Protein AF-A0A2E9XG38-F1 (afdb_monomer)

Foldseek 3Di:
DPLVVLLVVLCVVLLVVLVCCCVPVVDLQADSVLLQLLLVQLVVQPLDPLSLQLLLQQLLLLLVLLLVLVLCLQPPADDVVCSNVVSVVVSLVVLCVCLVPVSNVPSVSSPSSNVCNNVQCVVVVQDSCLSVDPDSSNVSRSSSVSSNNSSVSSNSSVVSSVVVVD

pLDDT: mean 96.5, std 2.38, range [83.62, 98.81]

Secondary structure (DSSP, 8-state):
--HHHHHHHHHHHHHHHHHHIIIIITTTT--HHHHHHHHHHHHHTTSSHHHHHHHHHHHHHHHHHHHHHHHHHHHS--SGGGHHHHHHHHHHHHHHHGGGSGGG--HHHHHHHHHHHHHHHHHTT--HHHHH-SSTTSHHHHHHHHHHHHHHHHHHHHHHHHHHH-

Solvent-accessible surface area (backbone atoms only — not comparable to full-atom values): 8095 Å² total; per-residue (Å²): 70,61,65,70,57,19,37,51,52,26,45,53,55,51,49,52,52,45,44,45,32,26,71,59,82,33,47,91,43,35,42,48,69,51,12,49,51,26,19,50,42,12,51,75,56,64,65,43,76,66,17,42,51,41,34,38,49,9,16,43,49,17,24,52,46,30,50,51,27,55,51,42,40,68,75,56,75,44,76,70,94,44,21,58,64,51,34,47,54,56,40,50,50,51,57,55,60,46,29,77,43,78,71,34,47,47,51,71,38,16,51,49,20,20,49,50,35,47,52,50,33,62,73,71,61,60,45,73,66,28,68,70,39,93,53,84,68,10,56,65,53,30,46,42,49,8,29,46,52,13,25,49,50,30,54,51,27,56,53,46,13,60,59,46,39,105

Structure (mmCIF, N/CA/C/O backbone):
data_AF-A0A2E9XG38-F1
#
_entry.id   AF-A0A2E9XG38-F1
#
loop_
_atom_site.group_PDB
_atom_site.id
_atom_site.type_symbol
_atom_site.label_atom_id
_atom_site.label_alt_id
_atom_site.label_comp_id
_atom_site.label_asym_id
_atom_site.label_entity_id
_atom_site.label_seq_id
_atom_site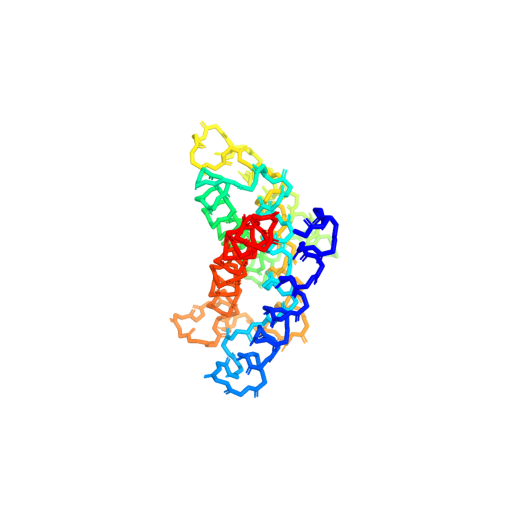.pdbx_PDB_ins_code
_atom_site.Cartn_x
_atom_site.Cartn_y
_atom_site.Cartn_z
_atom_site.occupancy
_atom_site.B_iso_or_equiv
_atom_site.auth_seq_id
_atom_site.auth_comp_id
_atom_site.auth_asym_id
_atom_site.auth_atom_id
_atom_site.pdbx_PDB_model_num
ATOM 1 N N . MET A 1 1 ? -14.929 6.083 27.854 1.00 90.44 1 MET A N 1
ATOM 2 C CA . MET A 1 1 ? -13.734 6.986 27.772 1.00 90.44 1 MET A CA 1
ATOM 3 C C . MET A 1 1 ? -13.970 8.089 26.727 1.00 90.44 1 MET A C 1
ATOM 5 O O . MET A 1 1 ? -14.726 7.821 25.802 1.00 90.44 1 MET A O 1
ATOM 9 N N . PRO A 1 2 ? -13.376 9.306 26.798 1.00 95.62 2 PRO A N 1
ATOM 10 C CA . PRO A 1 2 ? -13.519 10.296 25.720 1.00 95.62 2 PRO A CA 1
ATOM 11 C C . PRO A 1 2 ? -13.020 9.752 24.375 1.00 95.62 2 PRO A C 1
ATOM 13 O O . PRO A 1 2 ? -11.949 9.148 24.329 1.00 95.62 2 PRO A O 1
ATOM 16 N N . LYS A 1 3 ? -13.752 10.017 23.283 1.00 92.25 3 LYS A N 1
ATOM 17 C CA . LYS A 1 3 ? -13.486 9.460 21.941 1.00 92.25 3 LYS A CA 1
ATOM 18 C C . LYS A 1 3 ? -12.036 9.608 21.476 1.00 92.25 3 LYS A C 1
ATOM 20 O O . LYS A 1 3 ? -11.443 8.654 20.984 1.00 92.25 3 LYS A O 1
ATOM 25 N N . LEU A 1 4 ? -11.443 10.789 21.664 1.00 94.81 4 LEU A N 1
ATOM 26 C CA . LEU A 1 4 ? -10.054 11.025 21.265 1.00 94.81 4 LEU A CA 1
ATOM 27 C C . LEU A 1 4 ? -9.073 10.153 22.059 1.00 94.81 4 LEU A C 1
ATOM 29 O O . LEU A 1 4 ? -8.136 9.617 21.476 1.00 94.81 4 LEU A O 1
ATOM 33 N N . ILE A 1 5 ? -9.295 9.982 23.364 1.00 96.50 5 ILE A N 1
ATOM 34 C CA . ILE A 1 5 ? -8.429 9.147 24.206 1.00 96.50 5 ILE A CA 1
ATOM 35 C C . ILE A 1 5 ? -8.625 7.673 23.849 1.00 96.50 5 ILE A C 1
ATOM 37 O O . ILE A 1 5 ? -7.639 6.978 23.652 1.00 96.50 5 ILE A O 1
ATOM 41 N N . ALA A 1 6 ? -9.866 7.221 23.656 1.00 96.12 6 ALA A N 1
ATOM 42 C CA . ALA A 1 6 ? -10.167 5.849 23.254 1.00 96.12 6 ALA A CA 1
ATOM 43 C C . ALA A 1 6 ? -9.486 5.467 21.932 1.00 96.12 6 ALA A C 1
ATOM 45 O O . ALA A 1 6 ? -8.800 4.444 21.858 1.00 96.12 6 ALA A O 1
ATOM 46 N N . LEU A 1 7 ? -9.602 6.327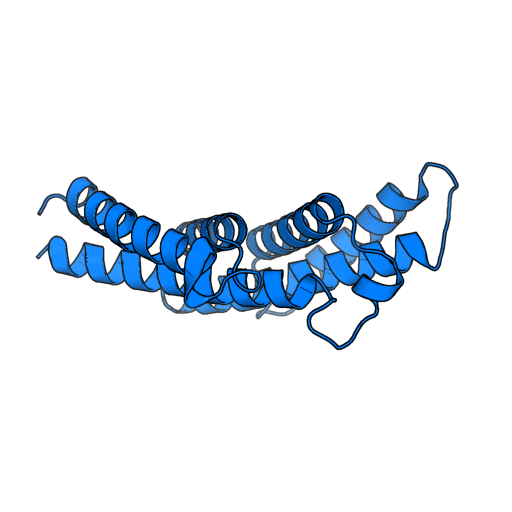 20.916 1.00 94.25 7 LEU A N 1
ATOM 47 C CA . LEU A 1 7 ? -8.971 6.093 19.623 1.00 94.25 7 LEU A CA 1
ATOM 48 C C . LEU A 1 7 ? -7.446 6.156 19.725 1.00 94.25 7 LEU A C 1
ATOM 50 O O . LEU A 1 7 ? -6.766 5.286 19.189 1.00 94.25 7 LEU A O 1
ATOM 54 N N . SER A 1 8 ? -6.905 7.136 20.454 1.00 96.12 8 SER A N 1
ATOM 55 C CA . SER A 1 8 ? -5.456 7.271 20.654 1.00 96.12 8 SER A CA 1
ATOM 56 C C . SER A 1 8 ? -4.870 6.053 21.364 1.00 96.12 8 SER A C 1
ATOM 58 O O . SER A 1 8 ? -3.861 5.514 20.919 1.00 96.12 8 SER A O 1
ATOM 60 N N . THR A 1 9 ? -5.524 5.565 22.422 1.00 97.00 9 THR A N 1
ATOM 61 C CA . THR A 1 9 ? -5.126 4.341 23.129 1.00 97.00 9 THR A CA 1
ATOM 62 C C . THR A 1 9 ? -5.195 3.130 22.205 1.00 97.00 9 THR A C 1
ATOM 64 O O . THR A 1 9 ? -4.250 2.344 22.151 1.00 97.00 9 THR A O 1
ATOM 67 N N . SER A 1 10 ? -6.274 2.996 21.430 1.00 96.06 10 SER A N 1
ATOM 68 C CA . SER A 1 10 ? -6.420 1.891 20.487 1.00 96.06 10 SER A CA 1
ATOM 69 C C . SER A 1 10 ? -5.334 1.889 19.407 1.00 96.06 10 SER A C 1
ATOM 71 O O . SER A 1 10 ? -4.786 0.827 19.108 1.00 96.06 10 SER A O 1
ATOM 73 N N . ILE A 1 11 ? -5.043 3.043 18.801 1.00 95.62 11 ILE A N 1
ATOM 74 C CA . ILE A 1 11 ? -4.023 3.166 17.755 1.00 95.62 11 ILE A CA 1
ATOM 75 C C . ILE A 1 11 ? -2.631 2.954 18.351 1.00 95.62 11 ILE A C 1
ATOM 77 O O . ILE A 1 11 ? -1.824 2.274 17.730 1.00 95.62 11 ILE A O 1
ATOM 81 N N . ALA A 1 12 ? -2.350 3.456 19.557 1.00 97.25 12 ALA A N 1
ATOM 82 C CA . ALA A 1 12 ? -1.058 3.258 20.213 1.00 97.25 12 ALA A CA 1
ATOM 83 C C . ALA A 1 12 ? -0.756 1.768 20.448 1.00 97.25 12 ALA A C 1
ATOM 85 O O . ALA A 1 12 ? 0.312 1.285 20.074 1.00 97.25 12 ALA A O 1
ATOM 86 N N . VAL A 1 13 ? -1.716 1.021 21.005 1.00 97.81 13 VAL A N 1
ATOM 87 C CA . VAL A 1 13 ? -1.550 -0.417 21.275 1.00 97.81 13 VAL A CA 1
ATOM 88 C C . VAL A 1 13 ? -1.383 -1.204 19.975 1.00 97.81 13 VAL A C 1
ATOM 90 O O . VAL A 1 13 ? -0.435 -1.973 19.830 1.00 97.81 13 VAL A O 1
ATOM 93 N N . LEU A 1 14 ? -2.269 -0.995 18.999 1.00 97.69 14 LEU A N 1
ATOM 94 C CA . LEU A 1 14 ? -2.198 -1.719 17.728 1.00 97.69 14 LEU A CA 1
ATOM 95 C C . LEU A 1 14 ? -1.014 -1.273 16.859 1.00 97.69 14 LEU A C 1
ATOM 97 O O . LEU A 1 14 ? -0.488 -2.078 16.101 1.00 97.69 14 LEU A O 1
ATOM 101 N N . GLY A 1 15 ? -0.546 -0.032 16.995 1.00 97.56 15 GLY A N 1
ATOM 102 C CA . GLY A 1 15 ? 0.664 0.471 16.347 1.00 97.56 15 GLY A CA 1
ATOM 103 C C . GLY A 1 15 ? 1.929 -0.204 16.880 1.00 97.56 15 GLY A C 1
ATOM 104 O O . GLY A 1 15 ? 2.798 -0.583 16.092 1.00 97.56 15 GLY A O 1
ATOM 105 N N . ALA A 1 16 ? 2.000 -0.445 18.194 1.00 97.88 16 ALA A N 1
ATOM 106 C CA . ALA A 1 16 ? 3.072 -1.238 18.793 1.00 97.88 16 ALA A CA 1
ATOM 107 C C . ALA A 1 16 ? 3.042 -2.692 18.288 1.00 97.88 16 ALA A C 1
ATOM 109 O O . ALA A 1 16 ? 4.069 -3.213 17.860 1.00 97.88 16 ALA A O 1
ATOM 110 N N . ILE A 1 17 ? 1.858 -3.317 18.244 1.00 98.00 17 ILE A N 1
ATOM 111 C CA . ILE A 1 17 ? 1.684 -4.683 17.717 1.00 98.00 17 ILE A CA 1
ATOM 112 C C . ILE A 1 17 ? 2.054 -4.757 16.228 1.00 98.00 17 ILE A C 1
ATOM 114 O O . ILE A 1 17 ? 2.755 -5.672 15.811 1.00 98.00 17 ILE A O 1
ATOM 118 N N . SER A 1 18 ? 1.630 -3.779 15.428 1.00 97.50 18 SER A N 1
ATOM 119 C CA . SER A 1 18 ? 1.984 -3.663 14.010 1.00 97.50 18 SER A CA 1
ATOM 120 C C . SER A 1 18 ? 3.501 -3.554 13.825 1.00 97.50 18 SER A C 1
ATOM 122 O O . SER A 1 18 ? 4.082 -4.229 12.980 1.00 97.50 18 SER A O 1
ATOM 124 N N . THR A 1 19 ? 4.180 -2.772 14.665 1.00 97.38 19 THR A N 1
ATOM 125 C CA . THR A 1 19 ? 5.646 -2.676 14.620 1.00 97.38 19 THR A CA 1
ATOM 126 C C . THR A 1 19 ? 6.306 -4.007 14.971 1.00 97.38 19 THR A C 1
ATOM 128 O O . THR A 1 19 ? 7.185 -4.444 14.237 1.00 97.38 19 THR A O 1
ATOM 131 N N . TRP A 1 20 ? 5.826 -4.698 16.008 1.00 97.50 20 TRP A N 1
ATOM 132 C CA . TRP A 1 20 ? 6.296 -6.043 16.358 1.00 97.50 20 TRP A CA 1
ATOM 133 C C . TRP A 1 20 ? 6.082 -7.062 15.223 1.00 97.50 20 TRP A C 1
ATOM 135 O O . TRP A 1 20 ? 6.929 -7.921 14.981 1.00 97.50 20 TRP A O 1
ATOM 145 N N . PHE A 1 21 ? 4.990 -6.946 14.459 1.00 97.44 21 PHE A N 1
ATOM 146 C CA . PHE A 1 21 ? 4.788 -7.778 13.268 1.00 97.44 21 PHE A CA 1
ATOM 147 C C . PHE A 1 21 ? 5.872 -7.518 12.220 1.00 97.44 21 PHE A C 1
ATOM 149 O O . PHE A 1 21 ? 6.332 -8.454 11.577 1.00 97.44 21 PHE A O 1
ATOM 156 N N . HIS A 1 22 ? 6.282 -6.265 12.041 1.00 96.56 22 HIS A N 1
ATOM 157 C CA . HIS A 1 22 ? 7.299 -5.894 11.061 1.00 96.56 22 HIS A CA 1
ATOM 158 C C . HIS A 1 22 ? 8.711 -6.315 11.473 1.00 96.56 22 HIS A C 1
ATOM 160 O O . HIS A 1 22 ? 9.496 -6.697 10.608 1.00 96.56 22 HIS A O 1
ATOM 166 N N . THR A 1 23 ? 9.039 -6.239 12.763 1.00 96.00 23 THR A N 1
ATOM 167 C CA . THR A 1 23 ? 10.388 -6.538 13.261 1.00 96.00 23 THR A CA 1
ATOM 168 C C . THR A 1 23 ? 10.613 -8.016 13.546 1.00 96.00 23 THR A C 1
ATOM 170 O O . THR A 1 23 ? 11.727 -8.490 13.347 1.00 96.00 23 THR A O 1
ATOM 173 N N . ASP A 1 24 ? 9.578 -8.744 13.974 1.00 95.44 24 ASP A N 1
ATOM 174 C CA . ASP A 1 24 ? 9.724 -10.106 14.492 1.00 95.44 24 ASP A CA 1
ATOM 175 C C . ASP A 1 24 ? 8.811 -11.105 13.766 1.00 95.44 24 ASP A C 1
ATOM 177 O O . ASP A 1 24 ? 9.290 -11.923 12.983 1.00 95.44 24 ASP A O 1
ATOM 181 N N . LEU A 1 25 ? 7.491 -11.050 13.994 1.00 94.12 25 LEU A N 1
ATOM 182 C CA . LEU A 1 25 ? 6.572 -12.130 13.589 1.00 94.12 25 LEU A CA 1
ATOM 183 C C . LEU A 1 25 ? 6.499 -12.337 12.066 1.00 94.12 25 LEU A C 1
ATOM 185 O O . LEU A 1 25 ? 6.390 -13.468 11.601 1.00 94.12 25 LEU A O 1
ATOM 189 N N . LEU A 1 26 ? 6.524 -11.247 11.299 1.00 94.44 26 LEU A N 1
ATOM 190 C CA . LEU A 1 26 ? 6.414 -11.220 9.838 1.00 94.44 26 LEU A CA 1
ATOM 191 C C . LEU A 1 26 ? 7.583 -10.441 9.216 1.00 94.44 26 LEU A C 1
ATOM 193 O O . LEU A 1 26 ? 7.415 -9.761 8.194 1.00 94.44 26 LEU A O 1
ATOM 197 N N . ALA A 1 27 ? 8.762 -10.530 9.840 1.00 91.50 27 ALA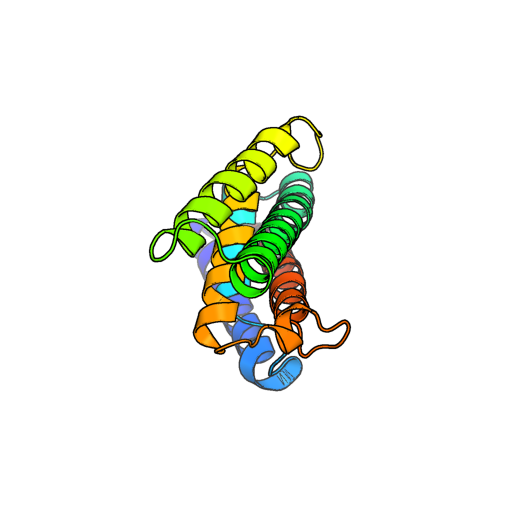 A N 1
ATOM 198 C CA . ALA A 1 27 ? 9.966 -9.841 9.397 1.00 91.50 27 ALA A CA 1
ATOM 199 C C . ALA A 1 27 ? 10.263 -10.111 7.913 1.00 91.50 27 ALA A C 1
ATOM 201 O O . ALA A 1 27 ? 10.212 -11.245 7.435 1.00 91.50 27 ALA A O 1
ATOM 202 N N . GLY A 1 28 ? 10.518 -9.041 7.158 1.00 85.50 28 GLY A N 1
ATOM 203 C CA . GLY A 1 28 ? 10.772 -9.101 5.713 1.00 85.50 28 GLY A CA 1
ATOM 204 C C . GLY A 1 28 ? 9.541 -9.347 4.827 1.00 85.50 28 GLY A C 1
ATOM 205 O O . GLY A 1 28 ? 9.657 -9.229 3.613 1.00 85.50 28 GLY A O 1
ATOM 206 N N . THR A 1 29 ? 8.366 -9.641 5.398 1.00 91.75 29 THR A N 1
ATOM 207 C CA . THR A 1 29 ? 7.115 -9.852 4.640 1.00 91.75 29 THR A CA 1
ATOM 208 C C . THR A 1 29 ? 6.120 -8.713 4.849 1.00 91.75 29 THR A C 1
ATOM 210 O O . THR A 1 29 ? 5.500 -8.239 3.901 1.00 91.75 29 THR A O 1
ATOM 213 N N . TYR A 1 30 ? 5.962 -8.253 6.090 1.00 96.94 30 TYR A N 1
ATOM 214 C CA . TYR A 1 30 ? 5.121 -7.108 6.423 1.00 96.94 30 TYR A CA 1
ATOM 215 C C . TYR A 1 30 ? 5.972 -5.848 6.549 1.00 96.94 30 TYR A C 1
ATOM 217 O O . TYR A 1 30 ? 6.993 -5.856 7.230 1.00 96.94 30 TYR A O 1
ATOM 225 N N . ILE A 1 31 ? 5.537 -4.751 5.934 1.00 98.00 31 ILE A N 1
ATOM 226 C CA . ILE A 1 31 ? 6.208 -3.453 5.936 1.00 98.00 31 ILE A CA 1
ATOM 227 C C . ILE A 1 31 ? 5.316 -2.444 6.656 1.00 98.00 31 ILE A C 1
ATOM 229 O O . ILE A 1 31 ? 4.305 -1.980 6.124 1.00 98.00 31 ILE A O 1
ATOM 233 N N . VAL A 1 32 ? 5.710 -2.089 7.881 1.00 98.00 32 VAL A N 1
ATOM 234 C CA . VAL A 1 32 ? 4.869 -1.321 8.812 1.00 98.00 32 VAL A CA 1
ATOM 235 C C . VAL A 1 32 ? 4.382 0.013 8.245 1.00 98.00 32 VAL A C 1
ATOM 237 O O . VAL A 1 32 ? 3.220 0.369 8.426 1.00 98.00 32 VAL A O 1
ATOM 240 N N . TRP A 1 33 ? 5.228 0.745 7.517 1.00 97.81 33 TRP A N 1
ATOM 241 C CA . TRP A 1 33 ? 4.851 2.053 6.980 1.00 97.81 33 TRP A CA 1
ATOM 242 C C . TRP A 1 33 ? 3.828 1.939 5.841 1.00 97.81 33 TRP A C 1
ATOM 244 O O . TRP A 1 33 ? 2.923 2.766 5.760 1.00 97.81 33 TRP A O 1
ATOM 254 N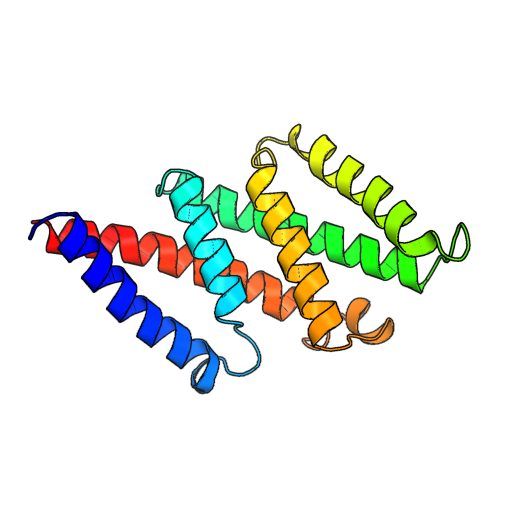 N . ILE A 1 34 ? 3.896 0.882 5.022 1.00 98.62 34 ILE A N 1
ATOM 255 C CA . ILE A 1 34 ? 2.868 0.576 4.013 1.00 98.62 34 ILE A CA 1
ATOM 256 C C . ILE A 1 34 ? 1.558 0.223 4.717 1.00 98.62 34 ILE A C 1
ATOM 258 O O . ILE A 1 34 ? 0.490 0.706 4.336 1.00 98.62 34 ILE A O 1
ATOM 262 N N . GLY A 1 35 ? 1.651 -0.564 5.793 1.00 98.38 35 GLY A N 1
ATOM 263 C CA . GLY A 1 35 ? 0.519 -0.870 6.658 1.00 98.38 35 GLY A CA 1
ATOM 264 C C . GLY A 1 35 ? -0.145 0.387 7.224 1.00 98.38 35 GLY A C 1
ATOM 265 O O . GLY A 1 35 ? -1.366 0.505 7.165 1.00 98.38 35 GLY A O 1
ATOM 266 N N . PHE A 1 36 ? 0.632 1.368 7.693 1.00 98.38 36 PHE A N 1
ATOM 267 C CA . PHE A 1 36 ? 0.093 2.643 8.177 1.00 98.38 36 PHE A CA 1
ATOM 268 C C . PHE A 1 36 ? -0.565 3.486 7.080 1.00 98.38 36 PHE A C 1
ATOM 270 O O . PHE A 1 36 ? -1.587 4.117 7.346 1.00 98.38 36 PHE A O 1
ATOM 277 N N . VAL A 1 37 ? -0.046 3.473 5.847 1.00 98.62 37 VAL A N 1
ATOM 278 C CA . VAL A 1 37 ? -0.714 4.134 4.712 1.00 98.62 37 VAL A CA 1
ATOM 279 C C . VAL A 1 37 ? -2.081 3.496 4.449 1.00 98.62 37 VAL A C 1
ATOM 281 O O . VAL A 1 37 ? -3.077 4.211 4.344 1.00 98.62 37 VAL A O 1
ATOM 284 N N . ALA A 1 38 ? -2.162 2.162 4.413 1.00 98.56 38 ALA A N 1
ATOM 285 C CA . ALA A 1 38 ? -3.429 1.452 4.232 1.00 98.56 38 ALA A CA 1
ATOM 286 C C . ALA A 1 38 ? -4.396 1.661 5.412 1.00 98.56 38 ALA A C 1
ATOM 288 O O . ALA A 1 38 ? -5.594 1.855 5.217 1.00 98.56 38 ALA A O 1
ATOM 289 N N . TRP A 1 39 ? -3.881 1.702 6.640 1.00 98.44 39 TRP A N 1
ATOM 290 C CA . TRP A 1 39 ? -4.656 2.030 7.836 1.00 98.44 39 TRP A CA 1
ATOM 291 C C . TRP A 1 39 ? -5.260 3.440 7.736 1.00 98.44 39 TRP A C 1
ATOM 293 O O . TRP A 1 39 ? -6.464 3.623 7.932 1.00 98.44 39 TRP A O 1
ATOM 303 N N . GLY A 1 40 ? -4.455 4.439 7.370 1.00 98.06 40 GLY A N 1
ATOM 304 C CA . GLY A 1 40 ? -4.931 5.803 7.139 1.00 98.06 40 GLY A CA 1
ATOM 305 C C . GLY A 1 40 ? -5.988 5.867 6.035 1.00 98.06 40 GLY A C 1
ATOM 306 O O . GLY A 1 40 ? -7.034 6.490 6.222 1.00 98.06 40 GLY A O 1
ATOM 307 N N . ALA A 1 41 ? -5.764 5.154 4.927 1.00 98.12 41 ALA A N 1
ATOM 308 C CA . ALA A 1 41 ? -6.716 5.055 3.825 1.00 98.12 41 ALA A CA 1
ATOM 309 C C . ALA A 1 41 ? -8.060 4.457 4.274 1.00 98.12 41 ALA A C 1
ATOM 311 O O . ALA A 1 41 ? -9.106 5.010 3.948 1.00 98.12 41 ALA A O 1
ATOM 312 N N . TYR A 1 42 ? -8.060 3.405 5.098 1.00 98.25 42 TYR A N 1
ATOM 313 C CA . TYR A 1 42 ? -9.286 2.837 5.671 1.00 98.25 42 TYR A CA 1
ATOM 314 C C . TYR A 1 42 ? -10.122 3.880 6.428 1.00 98.25 42 TYR A C 1
ATOM 316 O O . TYR A 1 42 ? -11.339 3.969 6.227 1.00 98.25 42 TYR A O 1
ATOM 324 N N . PHE A 1 43 ? -9.481 4.693 7.274 1.00 97.50 43 PHE A N 1
ATOM 325 C CA . PHE A 1 43 ? -10.175 5.755 8.001 1.00 97.50 43 PHE A CA 1
ATOM 326 C C . PHE A 1 43 ? -10.652 6.876 7.074 1.00 97.50 43 PHE A C 1
ATOM 328 O O . PHE A 1 43 ? -11.797 7.312 7.202 1.00 97.50 43 PHE A O 1
ATOM 335 N N . ALA A 1 44 ? -9.827 7.294 6.110 1.00 97.62 44 ALA A N 1
ATOM 336 C CA . ALA A 1 44 ? -10.198 8.291 5.103 1.00 97.62 44 ALA A CA 1
ATOM 337 C C . ALA A 1 44 ? -11.388 7.834 4.239 1.00 97.62 44 ALA A C 1
ATOM 339 O O . ALA A 1 44 ? -12.226 8.642 3.847 1.00 97.62 44 ALA A O 1
ATOM 340 N N . ASN A 1 45 ? -11.510 6.524 4.018 1.00 97.06 45 ASN A N 1
ATOM 341 C CA . ASN A 1 45 ? -12.598 5.890 3.278 1.00 97.06 45 ASN A CA 1
ATOM 342 C C . ASN A 1 45 ? -13.896 5.735 4.093 1.00 97.06 45 ASN A C 1
ATOM 344 O O . ASN A 1 45 ? -14.855 5.137 3.600 1.00 97.06 45 ASN A O 1
ATOM 348 N N . GLY A 1 46 ? -13.949 6.224 5.336 1.00 96.19 46 GLY A N 1
ATOM 349 C CA . GLY A 1 46 ? -15.154 6.217 6.173 1.00 96.19 46 GLY A CA 1
ATOM 350 C C . GLY A 1 46 ? -15.215 5.119 7.240 1.00 96.19 46 GLY A C 1
ATOM 351 O O . GLY A 1 46 ? -16.263 4.959 7.865 1.00 96.19 46 GLY A O 1
ATOM 352 N N . ALA A 1 47 ? -14.119 4.386 7.465 1.00 95.75 47 ALA A N 1
ATOM 353 C CA . ALA A 1 47 ? -13.922 3.489 8.607 1.00 95.75 47 ALA A CA 1
ATOM 354 C C . ALA A 1 47 ? -15.028 2.438 8.845 1.00 95.75 47 ALA A C 1
ATOM 356 O O . ALA A 1 47 ? -15.410 2.173 9.988 1.00 95.75 47 ALA A O 1
ATOM 357 N N . ASN A 1 48 ? -15.544 1.835 7.775 1.00 95.50 48 ASN A N 1
ATOM 358 C CA . ASN A 1 48 ? -16.585 0.807 7.828 1.00 95.50 48 ASN A CA 1
ATOM 359 C C . ASN A 1 48 ? -16.226 -0.424 6.971 1.00 95.50 48 ASN A C 1
ATOM 361 O O . ASN A 1 48 ? -15.168 -0.488 6.348 1.00 95.50 48 ASN A O 1
ATOM 365 N N . GLU A 1 49 ? -17.104 -1.432 6.928 1.00 94.12 49 GLU A N 1
ATOM 366 C CA . GLU A 1 49 ? -16.834 -2.677 6.193 1.00 94.12 49 GLU A CA 1
ATOM 367 C C . GLU A 1 49 ? -16.607 -2.447 4.688 1.00 94.12 49 GLU A C 1
ATOM 369 O O . GLU A 1 49 ? -15.742 -3.087 4.086 1.00 94.12 49 GLU A O 1
ATOM 374 N N . LYS A 1 50 ? -17.333 -1.498 4.082 1.00 95.50 50 LYS A N 1
ATOM 375 C CA . LYS A 1 50 ? -17.100 -1.104 2.688 1.00 95.50 50 LYS A CA 1
ATOM 376 C C . LYS A 1 50 ? -15.720 -0.464 2.544 1.00 95.50 50 LYS A C 1
ATOM 378 O O . LYS A 1 50 ? -14.985 -0.838 1.639 1.00 95.50 50 LYS A O 1
ATOM 383 N N . SER A 1 51 ? -15.332 0.416 3.469 1.00 95.56 51 SER A N 1
ATOM 384 C CA . SER A 1 51 ? -14.002 1.037 3.490 1.00 95.56 51 SER A CA 1
ATOM 385 C C . SER A 1 51 ? -12.881 0.001 3.547 1.00 95.56 51 SER A C 1
ATOM 387 O O . SER A 1 51 ? -11.872 0.174 2.873 1.00 95.56 51 SER A O 1
ATOM 389 N N . LEU A 1 52 ? -13.043 -1.088 4.308 1.00 97.31 52 LEU A N 1
ATOM 390 C CA . LEU A 1 52 ? -12.061 -2.179 4.360 1.00 97.31 52 LEU A CA 1
ATOM 391 C C . LEU A 1 52 ? -11.896 -2.845 2.989 1.00 97.31 52 LEU A C 1
ATOM 393 O O . LEU A 1 52 ? -10.773 -2.980 2.505 1.00 97.31 52 LEU A O 1
ATOM 397 N N . LYS A 1 53 ? -13.012 -3.213 2.346 1.00 96.62 53 LYS A N 1
ATOM 398 C CA . LYS A 1 53 ? -13.005 -3.825 1.008 1.00 96.62 53 LYS A CA 1
ATOM 399 C C . LYS A 1 53 ? -12.397 -2.882 -0.026 1.00 96.62 53 LYS A C 1
ATOM 401 O O . LYS A 1 53 ? -11.489 -3.287 -0.742 1.00 96.62 53 LYS A O 1
ATOM 406 N N . ASP A 1 54 ? -12.833 -1.625 -0.051 1.00 96.19 54 ASP A N 1
ATOM 407 C CA . ASP A 1 54 ? -12.324 -0.614 -0.979 1.00 96.19 54 ASP A CA 1
ATOM 408 C C . ASP A 1 54 ? -10.817 -0.393 -0.791 1.00 96.19 54 ASP A C 1
ATOM 410 O O . ASP A 1 54 ? -10.076 -0.331 -1.770 1.00 96.19 54 ASP A O 1
ATOM 414 N N . THR A 1 55 ? -10.351 -0.321 0.463 1.00 98.19 55 THR A N 1
ATOM 415 C CA . THR A 1 55 ? -8.936 -0.078 0.777 1.00 98.19 55 THR A CA 1
ATOM 416 C C . THR A 1 55 ? -8.053 -1.208 0.263 1.00 98.19 55 THR A C 1
ATOM 418 O O . THR A 1 55 ? -7.044 -0.959 -0.395 1.00 98.19 55 THR A O 1
ATOM 421 N N . VAL A 1 56 ? -8.460 -2.455 0.510 1.00 98.50 56 VAL A N 1
ATOM 422 C CA . VAL A 1 56 ? -7.722 -3.630 0.042 1.00 98.50 56 VAL A CA 1
ATOM 423 C C . VAL A 1 56 ? -7.775 -3.732 -1.479 1.00 98.50 56 VAL A C 1
ATOM 425 O O . VAL A 1 56 ? -6.732 -3.831 -2.117 1.00 98.50 56 VAL A O 1
ATOM 428 N N . VAL A 1 57 ? -8.969 -3.688 -2.072 1.00 98.31 57 VAL A N 1
ATOM 429 C CA . VAL A 1 57 ? -9.147 -3.938 -3.507 1.00 98.31 57 VAL A CA 1
ATOM 430 C C . VAL A 1 57 ? -8.508 -2.831 -4.340 1.00 98.31 57 VAL A C 1
ATOM 432 O O . VAL A 1 57 ? -7.675 -3.120 -5.196 1.00 98.31 57 VAL A O 1
ATOM 435 N N . SER A 1 58 ? -8.842 -1.565 -4.073 1.00 98.19 58 SER A N 1
ATOM 436 C CA . SER A 1 58 ? -8.277 -0.446 -4.834 1.00 98.19 58 SER A CA 1
ATOM 437 C C . SER A 1 58 ? -6.792 -0.250 -4.522 1.00 98.19 58 SER A C 1
ATOM 439 O O . SER A 1 58 ? -6.018 0.002 -5.440 1.00 98.19 58 SER A O 1
ATOM 441 N N . GLY A 1 59 ? -6.360 -0.434 -3.269 1.00 98.56 59 GLY A N 1
ATOM 442 C CA . GLY A 1 59 ? -4.949 -0.329 -2.889 1.00 98.56 59 GLY A CA 1
ATOM 443 C C . GLY A 1 59 ? -4.069 -1.385 -3.563 1.00 98.56 59 GLY A C 1
ATOM 444 O O . GLY A 1 59 ? -3.059 -1.046 -4.177 1.00 98.56 59 GLY A O 1
ATOM 445 N N . VAL A 1 60 ? -4.461 -2.662 -3.516 1.00 98.69 60 VAL A N 1
ATOM 446 C CA . VAL A 1 60 ? -3.711 -3.738 -4.189 1.00 98.69 60 VAL A CA 1
ATOM 447 C C . VAL A 1 60 ? -3.741 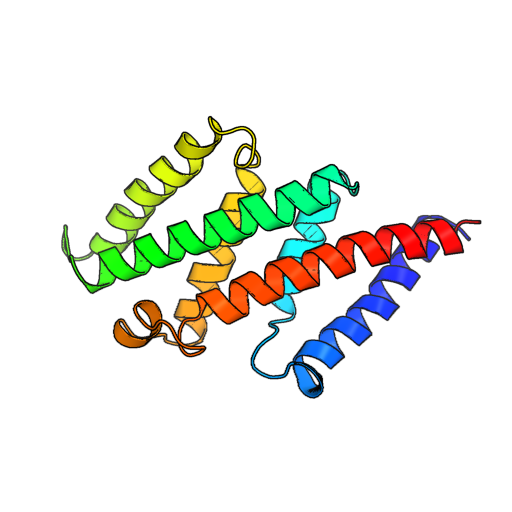-3.556 -5.705 1.00 98.69 60 VAL A C 1
ATOM 449 O O . VAL A 1 60 ? -2.713 -3.725 -6.355 1.00 98.69 60 VAL A O 1
ATOM 452 N N . PHE A 1 61 ? -4.875 -3.146 -6.278 1.00 98.69 61 PHE A N 1
ATOM 453 C CA . PHE A 1 61 ? -4.947 -2.821 -7.701 1.00 98.69 61 PHE A CA 1
ATOM 454 C C . PHE A 1 61 ? -3.962 -1.708 -8.086 1.00 98.69 61 PHE A C 1
ATOM 456 O O . PHE A 1 61 ? -3.197 -1.867 -9.034 1.00 98.69 61 PHE A O 1
ATOM 463 N N . GLY A 1 62 ? -3.913 -0.620 -7.316 1.00 98.69 62 GLY A N 1
ATOM 464 C CA . GLY A 1 62 ? -2.940 0.451 -7.510 1.00 98.69 62 GLY A CA 1
ATOM 465 C C . GLY A 1 62 ? -1.494 -0.044 -7.497 1.00 98.69 62 GLY A C 1
ATOM 466 O O . GLY A 1 62 ? -0.705 0.322 -8.368 1.00 98.69 62 GLY A O 1
ATOM 467 N N . ALA A 1 63 ? -1.164 -0.934 -6.556 1.00 98.75 63 ALA A N 1
ATOM 468 C CA . ALA A 1 63 ? 0.148 -1.570 -6.485 1.00 98.75 63 ALA A CA 1
ATOM 469 C C . ALA A 1 63 ? 0.449 -2.430 -7.727 1.00 98.75 63 ALA A C 1
ATOM 471 O O . ALA A 1 63 ? 1.546 -2.357 -8.274 1.00 98.75 63 ALA A O 1
ATOM 472 N N . ILE A 1 64 ? -0.525 -3.189 -8.234 1.00 98.62 64 ILE A N 1
ATOM 473 C CA . ILE A 1 64 ? -0.369 -3.962 -9.478 1.00 98.62 64 ILE A CA 1
ATOM 474 C C . ILE A 1 64 ? -0.104 -3.032 -10.668 1.00 98.62 64 ILE A C 1
ATOM 476 O O . ILE A 1 64 ? 0.778 -3.307 -11.480 1.00 98.62 64 ILE A O 1
ATOM 480 N N . VAL A 1 65 ? -0.815 -1.907 -10.774 1.00 98.62 65 VAL A N 1
ATOM 481 C CA . VAL A 1 65 ? -0.595 -0.952 -11.870 1.00 98.62 65 VAL A CA 1
ATOM 482 C C . VAL A 1 65 ? 0.799 -0.315 -11.787 1.00 98.62 65 VAL A C 1
ATOM 484 O O . VAL A 1 65 ? 1.463 -0.175 -12.814 1.00 98.62 65 VAL A O 1
ATOM 487 N N . ALA A 1 66 ? 1.290 -0.006 -10.583 1.00 98.62 66 ALA A N 1
ATOM 488 C CA . ALA A 1 66 ? 2.670 0.443 -10.389 1.00 98.62 66 ALA A CA 1
ATOM 489 C C . ALA A 1 66 ? 3.699 -0.629 -10.767 1.00 98.62 66 ALA A C 1
ATOM 491 O O . ALA A 1 66 ? 4.701 -0.305 -11.400 1.00 98.62 66 ALA A O 1
ATOM 492 N N . LEU A 1 67 ? 3.452 -1.902 -10.435 1.00 98.38 67 LEU A N 1
ATOM 493 C CA . LEU A 1 67 ? 4.311 -3.003 -10.874 1.00 98.38 67 LEU A CA 1
ATOM 494 C C . LEU A 1 67 ? 4.415 -3.039 -12.404 1.00 98.38 67 LEU A C 1
ATOM 496 O O . LEU A 1 67 ? 5.515 -3.128 -12.946 1.00 98.38 67 LEU A O 1
ATOM 500 N N . VAL A 1 68 ? 3.280 -2.922 -13.101 1.00 98.19 68 VAL A N 1
ATOM 501 C CA . VAL A 1 68 ? 3.238 -2.871 -14.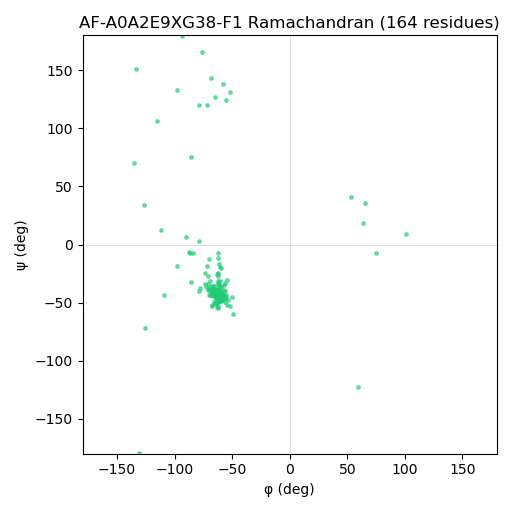569 1.00 98.19 68 VAL A CA 1
ATOM 502 C C . VAL A 1 68 ? 4.021 -1.669 -15.097 1.00 98.19 68 VAL A C 1
ATOM 504 O O . VAL A 1 68 ? 4.802 -1.825 -16.031 1.00 98.19 68 VAL A O 1
ATOM 507 N N . ALA A 1 69 ? 3.882 -0.492 -14.483 1.00 98.06 69 ALA A N 1
ATOM 508 C CA . ALA A 1 69 ? 4.645 0.693 -14.869 1.00 98.06 69 ALA A CA 1
ATOM 509 C C . ALA A 1 69 ? 6.161 0.474 -14.751 1.00 98.06 69 ALA A C 1
ATOM 511 O O . ALA A 1 69 ? 6.907 0.800 -15.674 1.00 98.06 69 ALA A O 1
ATOM 512 N N . LEU A 1 70 ? 6.613 -0.124 -13.644 1.00 97.50 70 LEU A N 1
ATOM 513 C CA . LEU A 1 70 ? 8.023 -0.437 -13.417 1.00 97.50 70 LEU A CA 1
ATOM 514 C C . LEU A 1 70 ? 8.538 -1.488 -14.410 1.00 97.50 70 LEU A C 1
ATOM 516 O O . LEU A 1 70 ? 9.631 -1.331 -14.954 1.00 97.50 70 LEU A O 1
ATOM 520 N N . LEU A 1 71 ? 7.755 -2.533 -14.691 1.00 97.38 71 LEU A N 1
ATOM 521 C CA . LEU A 1 71 ? 8.100 -3.551 -15.686 1.00 97.38 71 LEU A CA 1
ATOM 522 C C . LEU A 1 71 ? 8.212 -2.960 -17.094 1.00 97.38 71 LEU A C 1
ATOM 524 O O . LEU A 1 71 ? 9.165 -3.276 -17.805 1.00 97.38 71 LEU A O 1
ATOM 528 N N . LEU A 1 72 ? 7.279 -2.094 -17.493 1.00 97.12 72 LEU A N 1
ATOM 529 C CA . LEU A 1 72 ? 7.309 -1.433 -18.799 1.00 97.12 72 LEU A CA 1
ATOM 530 C C . LEU A 1 72 ? 8.501 -0.479 -18.912 1.00 97.12 72 LEU A C 1
ATOM 532 O O . LEU A 1 72 ? 9.214 -0.521 -19.911 1.00 97.12 72 LEU A O 1
ATOM 536 N N . ALA A 1 73 ? 8.789 0.297 -17.864 1.00 96.38 73 ALA A N 1
ATOM 537 C CA . ALA A 1 73 ? 9.947 1.185 -17.842 1.00 96.38 73 ALA A CA 1
ATOM 538 C C . ALA A 1 73 ? 11.283 0.431 -17.955 1.00 96.38 73 ALA A C 1
ATOM 540 O O . ALA A 1 73 ? 12.202 0.935 -18.598 1.00 96.38 73 ALA A O 1
ATOM 541 N N . ASN A 1 74 ? 11.392 -0.770 -17.377 1.00 94.56 74 ASN A N 1
ATOM 542 C CA . ASN A 1 74 ? 12.606 -1.586 -17.461 1.00 94.56 74 ASN A CA 1
ATOM 543 C C . ASN A 1 74 ? 12.745 -2.336 -18.795 1.00 94.56 74 ASN A C 1
ATOM 545 O O . ASN A 1 74 ? 13.848 -2.438 -19.324 1.00 94.56 74 ASN A O 1
ATOM 549 N N . ASN A 1 75 ? 11.650 -2.879 -19.334 1.00 94.69 75 ASN A N 1
ATOM 550 C CA . ASN A 1 75 ? 11.703 -3.787 -20.486 1.00 94.69 75 ASN A CA 1
ATOM 551 C C . ASN A 1 75 ? 11.417 -3.108 -21.829 1.00 94.69 75 ASN A C 1
ATOM 553 O O . ASN A 1 75 ? 11.747 -3.661 -22.876 1.00 94.69 75 ASN A O 1
ATOM 557 N N . MET A 1 76 ? 10.794 -1.929 -21.821 1.00 95.38 76 MET A N 1
ATOM 558 C CA . MET A 1 76 ? 10.412 -1.213 -23.034 1.00 95.38 76 MET A CA 1
ATOM 559 C C . MET A 1 76 ? 10.776 0.276 -22.920 1.00 95.38 76 MET A C 1
ATOM 561 O O . MET A 1 76 ? 9.894 1.128 -22.776 1.00 95.38 76 MET A O 1
ATOM 565 N N . PRO A 1 77 ? 12.083 0.606 -22.949 1.00 93.50 77 PRO A N 1
ATOM 566 C CA . PRO A 1 77 ? 12.541 1.979 -22.814 1.00 93.50 77 PRO A CA 1
ATOM 567 C C . PRO A 1 77 ? 12.079 2.836 -23.997 1.00 93.50 77 PRO A C 1
ATOM 569 O O . PRO A 1 77 ? 12.323 2.505 -25.158 1.00 93.50 77 PRO A O 1
ATOM 572 N N . ILE A 1 78 ? 11.426 3.958 -23.699 1.00 96.50 78 ILE A N 1
ATOM 573 C CA . ILE A 1 78 ? 10.908 4.916 -24.683 1.00 96.50 78 ILE A CA 1
ATOM 574 C C . ILE A 1 78 ? 11.273 6.346 -24.287 1.00 96.50 78 ILE A C 1
ATOM 576 O O . ILE A 1 78 ? 11.417 6.651 -23.113 1.00 96.50 78 ILE A O 1
ATOM 580 N N . GLY A 1 79 ? 11.424 7.252 -25.255 1.00 93.50 79 GLY A N 1
ATOM 581 C CA . GLY A 1 79 ? 11.584 8.684 -24.960 1.00 93.50 79 GLY A CA 1
ATOM 582 C C . GLY A 1 79 ? 12.849 9.079 -24.177 1.00 93.50 79 GLY A C 1
ATOM 583 O O . GLY A 1 79 ? 12.878 10.169 -23.612 1.00 93.50 79 GLY A O 1
ATOM 584 N N . GLY A 1 80 ? 13.880 8.225 -24.136 1.00 95.44 80 GLY A N 1
ATOM 585 C CA . GLY A 1 80 ? 15.164 8.520 -23.485 1.00 95.44 80 GLY A CA 1
ATOM 586 C C . GLY A 1 80 ? 15.006 8.836 -21.996 1.00 95.44 80 GLY A C 1
ATOM 587 O O . GLY A 1 80 ? 14.433 8.043 -21.250 1.00 95.44 80 GLY A O 1
ATOM 588 N N . ASP A 1 81 ? 15.463 10.017 -21.576 1.00 95.50 81 ASP A N 1
ATOM 589 C CA . ASP A 1 81 ? 15.381 10.489 -20.184 1.00 95.50 81 ASP A CA 1
ATOM 590 C C . ASP A 1 81 ? 13.935 10.592 -19.661 1.00 95.50 81 ASP A C 1
ATOM 592 O O . ASP A 1 81 ? 13.693 10.567 -18.454 1.00 95.50 81 ASP A O 1
ATOM 596 N N . TYR A 1 82 ? 12.949 10.655 -20.562 1.00 96.62 82 TYR A N 1
ATOM 597 C CA . TYR A 1 82 ? 11.529 10.712 -20.220 1.00 96.62 82 TYR A CA 1
ATOM 598 C C . TYR A 1 82 ? 10.860 9.334 -20.101 1.00 96.62 82 TYR A C 1
ATOM 600 O O . TYR A 1 82 ? 9.647 9.264 -19.903 1.00 96.62 82 TYR A O 1
ATOM 608 N N . ASN A 1 83 ? 11.614 8.235 -20.172 1.00 96.88 83 ASN A N 1
ATOM 609 C CA . ASN A 1 83 ? 11.069 6.87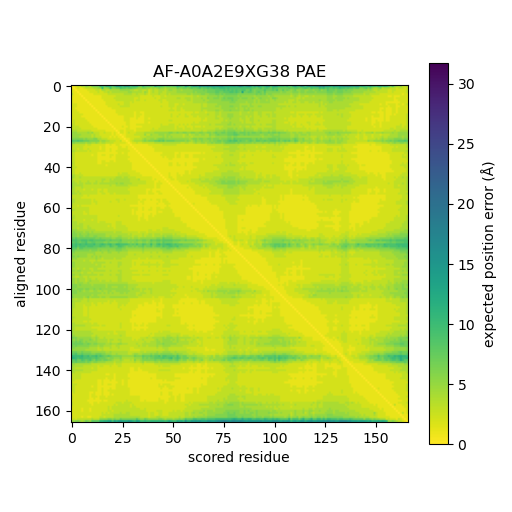6 -20.117 1.00 96.88 83 ASN A CA 1
ATOM 610 C C . ASN A 1 83 ? 10.140 6.635 -18.917 1.00 96.88 83 ASN A C 1
ATOM 612 O O . ASN A 1 83 ? 8.988 6.231 -19.078 1.00 96.88 83 ASN A O 1
ATOM 616 N N . VAL A 1 84 ? 10.616 6.941 -17.708 1.00 95.44 84 VAL A N 1
ATOM 617 C CA . VAL A 1 84 ? 9.835 6.771 -16.475 1.00 95.44 84 VAL A CA 1
ATOM 618 C C . VAL A 1 84 ? 8.578 7.652 -16.460 1.00 95.44 84 VAL A C 1
ATOM 620 O O . VAL A 1 84 ? 7.490 7.098 -16.289 1.00 95.44 84 VAL A O 1
ATOM 623 N N . PRO A 1 85 ? 8.650 8.988 -16.650 1.00 97.19 85 PRO A N 1
ATOM 624 C CA . PRO A 1 85 ? 7.449 9.819 -16.592 1.00 97.19 85 PRO A CA 1
ATOM 625 C C . PRO A 1 85 ? 6.416 9.472 -17.672 1.00 97.19 85 PRO A C 1
ATOM 627 O O . PRO A 1 85 ? 5.220 9.565 -17.395 1.00 97.19 85 PRO A O 1
ATOM 630 N N . ILE A 1 86 ? 6.833 9.016 -18.860 1.00 98.25 86 ILE A N 1
ATOM 631 C CA . ILE A 1 86 ? 5.896 8.570 -19.902 1.00 98.25 86 ILE A CA 1
ATOM 632 C C . ILE A 1 86 ? 5.121 7.329 -19.435 1.00 98.25 86 ILE A C 1
ATOM 634 O O . ILE A 1 86 ? 3.889 7.327 -19.480 1.00 98.25 86 ILE A O 1
ATOM 638 N N . TRP A 1 87 ? 5.809 6.295 -18.938 1.00 98.00 87 TRP A N 1
ATOM 639 C CA . TRP A 1 87 ? 5.143 5.077 -18.461 1.00 98.00 87 TRP A CA 1
ATOM 640 C C . TRP A 1 87 ? 4.245 5.320 -17.251 1.00 98.00 87 TRP A C 1
ATOM 642 O O . TRP A 1 87 ? 3.140 4.776 -17.188 1.00 98.00 87 TRP A O 1
ATOM 652 N N . VAL A 1 88 ? 4.671 6.176 -16.320 1.00 97.81 88 VAL A N 1
ATOM 653 C CA . VAL A 1 88 ? 3.831 6.602 -15.193 1.00 97.81 88 VAL A CA 1
ATOM 654 C C . VAL A 1 88 ? 2.581 7.326 -15.702 1.00 97.81 88 VAL A C 1
ATOM 656 O O . VAL A 1 88 ? 1.481 7.006 -15.266 1.00 97.81 88 VAL A O 1
ATOM 659 N N . GLY A 1 89 ? 2.709 8.244 -16.665 1.00 98.19 89 GLY A N 1
ATOM 660 C CA . GLY A 1 89 ? 1.563 8.953 -17.243 1.00 98.19 89 GLY A CA 1
ATOM 661 C C . GLY A 1 89 ? 0.531 8.011 -17.874 1.00 98.19 89 GLY A C 1
ATOM 662 O O . GLY A 1 89 ? -0.664 8.120 -17.593 1.00 98.19 89 GLY A O 1
ATOM 663 N N . ILE A 1 90 ? 0.990 7.040 -18.669 1.00 98.44 90 ILE A N 1
ATOM 664 C CA . ILE A 1 90 ? 0.122 6.039 -19.311 1.00 98.44 90 ILE A CA 1
ATOM 665 C C . ILE A 1 90 ? -0.576 5.163 -18.264 1.00 98.44 90 ILE A C 1
ATOM 667 O O . ILE A 1 90 ? -1.786 4.949 -18.320 1.00 98.44 90 ILE A O 1
ATOM 671 N N . THR A 1 91 ? 0.172 4.645 -17.294 1.00 98.31 91 THR A N 1
ATOM 672 C CA . THR A 1 91 ? -0.375 3.699 -16.312 1.00 98.31 91 THR A CA 1
ATOM 673 C C . THR A 1 91 ? -1.278 4.374 -15.285 1.00 98.31 91 THR A C 1
ATOM 675 O O . THR A 1 91 ? -2.298 3.796 -14.919 1.00 98.31 91 THR A O 1
ATOM 678 N N . VAL A 1 92 ? -1.001 5.618 -14.883 1.00 98.00 92 VAL A N 1
ATOM 679 C CA . VAL A 1 92 ? -1.909 6.401 -14.029 1.00 98.00 92 VAL A CA 1
ATOM 680 C C . VAL A 1 92 ? -3.204 6.746 -14.767 1.00 98.00 92 VAL A C 1
ATOM 682 O O . VAL A 1 92 ? -4.273 6.695 -14.159 1.00 98.00 92 VAL A O 1
ATOM 685 N N . PHE A 1 93 ? -3.158 7.015 -16.078 1.00 98.44 93 PHE A N 1
ATOM 686 C CA . PHE A 1 93 ? -4.382 7.141 -16.876 1.00 98.44 93 PHE A CA 1
ATOM 687 C C . PHE A 1 93 ? -5.227 5.859 -16.804 1.00 98.44 93 PHE A C 1
ATOM 689 O O . PHE A 1 93 ? -6.419 5.931 -16.509 1.00 98.44 93 PHE A O 1
ATOM 696 N N . VAL A 1 94 ? -4.610 4.686 -16.998 1.00 97.88 94 VAL A N 1
ATOM 697 C CA . VAL A 1 94 ? -5.295 3.385 -16.878 1.00 97.88 94 VAL A CA 1
ATOM 698 C C . VAL A 1 94 ? -5.845 3.171 -15.466 1.00 97.88 94 VAL A C 1
ATOM 700 O O . VAL A 1 94 ? -6.989 2.742 -15.317 1.00 97.88 94 VAL A O 1
ATOM 703 N N . LEU A 1 95 ? -5.073 3.515 -14.431 1.00 98.31 95 LEU A N 1
ATOM 704 C CA . LEU A 1 95 ? -5.493 3.432 -13.033 1.00 98.31 95 LEU A CA 1
ATOM 705 C C . LEU A 1 95 ? -6.769 4.240 -12.796 1.00 98.31 95 LEU A C 1
ATOM 707 O O . LEU A 1 95 ? -7.736 3.710 -12.255 1.00 98.31 95 LEU A O 1
ATOM 711 N N . VAL A 1 96 ? -6.809 5.498 -13.239 1.00 98.12 96 VAL A N 1
ATOM 712 C CA . VAL A 1 96 ? -7.986 6.360 -13.065 1.00 98.12 96 VAL A CA 1
ATOM 713 C C . VAL A 1 96 ? -9.153 5.877 -13.922 1.00 98.12 96 VAL A C 1
ATOM 715 O O . VAL A 1 96 ? -10.275 5.801 -13.428 1.00 98.12 96 VAL A O 1
ATOM 718 N N . TYR A 1 97 ? -8.918 5.499 -15.179 1.00 98.06 97 TYR A N 1
ATOM 719 C CA . TYR A 1 97 ? -9.971 5.006 -16.069 1.00 98.06 97 TYR A CA 1
ATOM 720 C C . TYR A 1 97 ? -10.621 3.715 -15.546 1.00 98.06 97 TYR A C 1
ATOM 722 O O . TYR A 1 97 ? -11.829 3.530 -15.681 1.00 98.06 97 TYR A O 1
ATOM 730 N N . SER A 1 98 ? -9.858 2.856 -14.864 1.00 96.56 98 SER A N 1
ATOM 731 C CA . SER A 1 98 ? -10.383 1.627 -14.256 1.00 96.56 98 SER A CA 1
ATOM 732 C C . SER A 1 98 ? -11.457 1.866 -13.184 1.00 96.56 98 SER A C 1
ATOM 734 O O . SER A 1 98 ? -12.230 0.955 -12.892 1.00 96.56 98 SER A O 1
ATOM 736 N N . SER A 1 99 ? -11.572 3.092 -12.651 1.00 95.75 99 SER A N 1
ATOM 737 C CA . SER A 1 99 ? -12.584 3.475 -11.651 1.00 95.75 99 SER A CA 1
ATOM 738 C C . SER A 1 99 ? -14.032 3.364 -12.135 1.00 95.75 99 SER A C 1
ATOM 740 O O . SER A 1 99 ? -14.958 3.410 -11.327 1.00 95.75 99 SER A O 1
ATOM 742 N N . GLN A 1 100 ? -14.237 3.166 -13.441 1.00 97.06 100 GLN A N 1
ATOM 743 C CA . GLN A 1 100 ? -15.529 2.796 -14.020 1.00 97.06 100 GLN A CA 1
ATOM 744 C C . GLN A 1 100 ? -16.024 1.431 -13.518 1.00 97.06 100 GLN A C 1
ATOM 746 O O . GLN A 1 100 ? -17.228 1.180 -13.474 1.00 97.06 100 GLN A O 1
ATOM 751 N N . VAL A 1 101 ? -15.110 0.548 -13.105 1.00 96.19 101 VAL A N 1
ATOM 752 C CA . VAL A 1 101 ? -15.442 -0.690 -12.402 1.00 96.19 101 VAL A CA 1
ATOM 753 C C . VAL A 1 101 ? -15.726 -0.345 -10.944 1.00 96.19 101 VAL A C 1
ATOM 755 O O . VAL A 1 101 ? -14.845 0.130 -10.233 1.00 96.19 101 VAL A O 1
ATOM 758 N N . ALA A 1 102 ? -16.938 -0.639 -10.464 1.00 93.69 102 ALA A N 1
ATOM 759 C CA . ALA A 1 102 ? -17.385 -0.254 -9.120 1.00 93.69 102 ALA A CA 1
ATOM 760 C C . ALA A 1 102 ? -16.451 -0.719 -7.982 1.00 93.69 102 ALA A C 1
ATOM 762 O O . ALA A 1 102 ? -16.327 -0.037 -6.970 1.00 93.69 102 ALA A O 1
ATOM 763 N N . ALA A 1 103 ? -15.762 -1.852 -8.147 1.00 92.81 103 ALA A N 1
ATOM 764 C CA . ALA A 1 103 ? -14.793 -2.360 -7.172 1.00 92.81 103 ALA A CA 1
ATOM 765 C C . ALA A 1 103 ? -13.479 -1.547 -7.105 1.00 92.81 103 ALA A C 1
ATOM 767 O O . ALA A 1 103 ? -12.744 -1.641 -6.124 1.00 92.81 103 ALA A O 1
ATOM 768 N N . LEU A 1 104 ? -13.182 -0.756 -8.140 1.00 95.06 104 LEU A N 1
ATOM 769 C CA . LEU A 1 104 ? -11.968 0.054 -8.301 1.00 95.06 104 LEU A CA 1
ATOM 770 C C . LEU A 1 104 ? -12.266 1.559 -8.235 1.00 95.06 104 LEU A C 1
ATOM 772 O O . LEU A 1 104 ? -11.423 2.386 -8.578 1.00 95.06 104 LEU A O 1
ATOM 776 N N . SER A 1 105 ? -13.471 1.943 -7.802 1.00 96.00 105 SER A N 1
ATOM 777 C CA . SER A 1 105 ? -13.922 3.337 -7.854 1.00 96.00 105 SER A CA 1
ATOM 778 C C . SER A 1 105 ? -13.195 4.257 -6.866 1.00 96.00 105 SER A C 1
ATOM 780 O O . SER A 1 105 ? -13.327 5.478 -6.947 1.00 96.00 105 SER A O 1
ATOM 782 N N . ASN A 1 106 ? -12.442 3.705 -5.908 1.00 97.69 106 ASN A N 1
ATOM 783 C CA . ASN A 1 106 ? -11.699 4.485 -4.924 1.00 97.69 106 ASN A CA 1
ATOM 784 C C . ASN A 1 106 ? -10.320 4.894 -5.463 1.00 97.69 106 ASN A C 1
ATOM 786 O O . ASN A 1 106 ? -9.280 4.347 -5.085 1.00 97.69 106 ASN A O 1
ATOM 790 N N . ILE A 1 107 ? -10.337 5.891 -6.351 1.00 97.94 107 ILE A N 1
ATOM 791 C CA . ILE A 1 107 ? -9.140 6.420 -7.017 1.00 97.94 107 ILE A CA 1
ATOM 792 C C . ILE A 1 107 ? -8.052 6.841 -6.011 1.00 97.94 107 ILE A C 1
ATOM 794 O O . ILE A 1 107 ? -6.912 6.419 -6.204 1.00 97.94 107 ILE A O 1
ATOM 798 N N . PRO A 1 108 ? -8.335 7.600 -4.926 1.00 98.19 108 PRO A N 1
ATOM 799 C CA . PRO A 1 108 ? -7.290 7.994 -3.976 1.00 98.19 108 PRO A CA 1
ATOM 800 C C . PRO A 1 108 ? -6.562 6.799 -3.354 1.00 98.19 108 PRO A C 1
ATOM 802 O O . PRO A 1 108 ? -5.336 6.794 -3.277 1.00 98.19 108 PRO A O 1
ATOM 805 N N . THR A 1 109 ? -7.298 5.749 -2.979 1.00 98.25 109 THR A N 1
ATOM 806 C CA . THR A 1 109 ? -6.696 4.532 -2.417 1.00 98.25 109 THR A CA 1
ATOM 807 C C . THR A 1 109 ? -5.845 3.799 -3.452 1.00 98.25 109 THR A C 1
ATOM 809 O O . THR A 1 109 ? -4.749 3.342 -3.128 1.00 98.25 109 THR A O 1
ATOM 812 N N . ALA A 1 110 ? -6.296 3.723 -4.707 1.00 98.56 110 ALA A N 1
ATOM 813 C CA . ALA A 1 110 ? -5.481 3.161 -5.781 1.00 98.56 110 ALA A CA 1
ATOM 814 C C . ALA A 1 110 ? -4.190 3.966 -6.003 1.00 98.56 110 ALA A C 1
ATOM 816 O O . ALA A 1 110 ? -3.120 3.380 -6.156 1.00 98.56 110 ALA A O 1
ATOM 8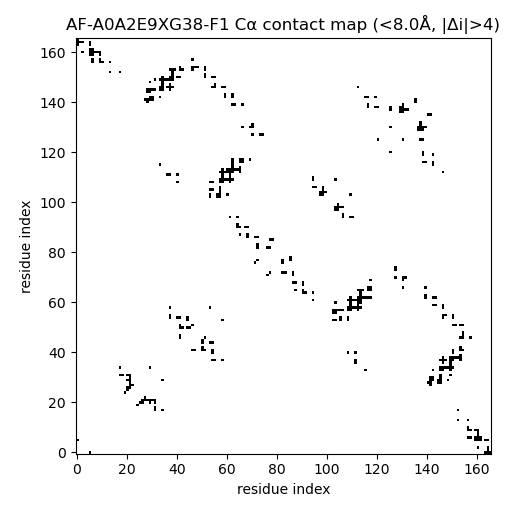17 N N . VAL A 1 111 ? -4.241 5.298 -5.926 1.00 98.50 111 VAL A N 1
ATOM 818 C CA . VAL A 1 111 ? -3.036 6.141 -5.994 1.00 98.50 111 VAL A CA 1
ATOM 819 C C . VAL A 1 111 ? -2.096 5.873 -4.813 1.00 98.50 111 VAL A C 1
ATOM 821 O O . VAL A 1 111 ? -0.888 5.772 -5.019 1.00 98.50 111 VAL A O 1
ATOM 824 N N . TYR A 1 112 ? -2.613 5.689 -3.593 1.00 98.56 112 TYR A N 1
ATOM 825 C CA . TYR A 1 112 ? -1.782 5.295 -2.450 1.00 98.56 112 TYR A CA 1
ATOM 826 C C . TYR A 1 112 ? -1.102 3.946 -2.681 1.00 98.56 112 TYR A C 1
ATOM 828 O O . TYR A 1 112 ? 0.103 3.838 -2.476 1.00 98.56 112 TYR A O 1
ATOM 836 N N . GLY A 1 113 ? -1.844 2.950 -3.173 1.00 98.62 113 GLY A N 1
ATOM 837 C CA . GLY A 1 113 ? -1.310 1.643 -3.559 1.00 98.62 113 GLY A CA 1
ATOM 838 C C . GLY A 1 113 ? -0.190 1.730 -4.597 1.00 98.62 113 GLY A C 1
ATOM 839 O O . GLY A 1 113 ? 0.866 1.116 -4.439 1.00 98.62 113 GLY A O 1
ATOM 840 N N . TYR A 1 114 ? -0.393 2.554 -5.627 1.00 98.75 114 TYR A N 1
ATOM 841 C CA . TYR A 1 114 ? 0.614 2.821 -6.651 1.00 98.75 114 TYR A CA 1
ATOM 842 C C . TYR A 1 114 ? 1.881 3.428 -6.033 1.00 98.75 114 TYR A C 1
ATOM 844 O O . TYR A 1 114 ? 2.995 2.961 -6.279 1.00 98.75 114 TYR A O 1
ATOM 852 N N . ALA A 1 115 ? 1.714 4.453 -5.192 1.00 98.62 115 ALA A N 1
ATOM 853 C CA . ALA A 1 115 ? 2.816 5.174 -4.569 1.00 98.62 115 ALA A CA 1
ATOM 854 C C . ALA A 1 115 ? 3.647 4.282 -3.637 1.00 98.62 115 ALA A C 1
ATOM 856 O O . ALA A 1 115 ? 4.875 4.309 -3.710 1.00 98.62 115 ALA A O 1
ATOM 857 N N . VAL A 1 116 ? 3.005 3.467 -2.791 1.00 98.62 116 VAL A N 1
ATOM 858 C CA . VAL A 1 116 ? 3.732 2.577 -1.871 1.00 98.62 116 VAL A CA 1
ATOM 859 C C . VAL A 1 116 ? 4.472 1.466 -2.613 1.00 98.62 116 VAL A C 1
ATOM 861 O O . VAL A 1 116 ? 5.589 1.135 -2.225 1.00 98.62 116 VAL A O 1
ATOM 864 N N . MET A 1 117 ? 3.913 0.936 -3.707 1.00 98.50 117 MET A N 1
ATOM 865 C CA . MET A 1 117 ? 4.594 -0.060 -4.537 1.00 98.50 117 MET A CA 1
ATOM 866 C C . MET A 1 117 ? 5.833 0.522 -5.220 1.00 98.50 117 MET A C 1
ATOM 868 O O . MET A 1 117 ? 6.913 -0.068 -5.147 1.00 98.50 117 MET A O 1
ATOM 872 N N . ALA A 1 118 ? 5.692 1.685 -5.863 1.00 98.06 118 ALA A N 1
ATOM 873 C CA . ALA A 1 118 ? 6.811 2.365 -6.507 1.00 98.06 118 ALA A CA 1
ATOM 874 C C . ALA A 1 118 ? 7.888 2.741 -5.478 1.00 98.06 118 ALA A C 1
ATOM 876 O O . ALA A 1 118 ? 9.056 2.407 -5.656 1.00 98.06 118 ALA A O 1
ATOM 877 N N . GLY A 1 119 ? 7.488 3.361 -4.365 1.00 98.00 119 GLY A N 1
ATOM 878 C CA . GLY A 1 119 ? 8.398 3.763 -3.296 1.00 98.00 119 GLY A CA 1
ATOM 879 C C . GLY A 1 119 ? 9.152 2.585 -2.680 1.00 98.00 119 GLY A C 1
ATOM 880 O O . GLY A 1 119 ? 10.367 2.661 -2.524 1.00 98.00 119 GLY A O 1
ATOM 881 N N . TYR A 1 120 ? 8.464 1.479 -2.381 1.00 97.81 120 TYR A N 1
ATOM 882 C CA . TYR A 1 120 ? 9.105 0.299 -1.799 1.00 97.81 120 TYR A CA 1
ATOM 883 C C . TYR A 1 120 ? 10.072 -0.378 -2.775 1.00 97.81 120 TYR A C 1
ATOM 885 O O . TYR A 1 120 ? 11.192 -0.691 -2.387 1.00 97.81 120 TYR A O 1
ATOM 893 N N . SER A 1 121 ? 9.682 -0.531 -4.043 1.00 97.62 121 SER A N 1
ATOM 894 C CA . SER A 1 121 ? 10.537 -1.151 -5.068 1.00 97.62 121 SER A CA 1
ATOM 895 C C . SER A 1 121 ? 11.820 -0.354 -5.313 1.00 97.62 121 SER A C 1
ATOM 897 O O . SER A 1 121 ? 12.890 -0.932 -5.481 1.00 97.62 121 SER A O 1
ATOM 899 N N . LEU A 1 122 ? 11.723 0.980 -5.311 1.00 96.12 122 LEU A N 1
ATOM 900 C CA . LEU A 1 122 ? 12.882 1.863 -5.449 1.00 96.12 122 LEU A CA 1
ATOM 901 C C . LEU A 1 122 ? 13.763 1.843 -4.197 1.00 96.12 122 LEU A C 1
ATOM 903 O O . LEU A 1 122 ? 14.985 1.840 -4.312 1.00 96.12 122 LEU A O 1
ATOM 907 N N . LEU A 1 123 ? 13.153 1.796 -3.009 1.00 96.69 123 LEU A N 1
ATOM 908 C CA . LEU A 1 123 ? 13.872 1.732 -1.738 1.00 96.69 123 LEU A CA 1
ATOM 909 C C . LEU A 1 123 ? 14.699 0.447 -1.606 1.00 96.69 123 LEU A C 1
ATOM 911 O O . LEU A 1 123 ? 15.819 0.496 -1.106 1.00 96.69 123 LEU A O 1
ATOM 915 N N . THR A 1 124 ? 14.156 -0.694 -2.035 1.00 95.25 124 THR A N 1
ATOM 916 C CA . THR A 1 124 ? 14.855 -1.986 -1.976 1.00 95.25 124 THR A CA 1
ATOM 917 C C . THR A 1 124 ? 15.786 -2.227 -3.162 1.00 95.25 124 THR A C 1
ATOM 919 O O . THR A 1 124 ? 16.526 -3.207 -3.152 1.00 95.25 124 THR A O 1
ATOM 922 N N . GLY A 1 125 ? 15.771 -1.351 -4.173 1.00 94.88 125 GLY A N 1
ATOM 923 C CA . GLY A 1 125 ? 16.564 -1.521 -5.388 1.00 94.88 125 GLY A CA 1
ATOM 924 C C . GLY A 1 125 ? 16.136 -2.735 -6.216 1.00 94.88 125 GLY A C 1
ATOM 925 O O . GLY A 1 125 ? 16.993 -3.402 -6.792 1.00 94.88 125 GLY A O 1
ATOM 926 N N . ALA A 1 126 ? 14.833 -3.039 -6.252 1.00 94.75 126 ALA A N 1
ATOM 927 C CA . ALA A 1 126 ? 14.296 -4.198 -6.961 1.00 94.75 126 ALA A CA 1
ATOM 928 C C . ALA A 1 126 ? 14.718 -4.196 -8.440 1.00 94.75 126 ALA A C 1
ATOM 930 O O . ALA A 1 126 ? 14.465 -3.239 -9.177 1.00 94.75 126 ALA A O 1
ATOM 931 N N . SER A 1 127 ? 15.349 -5.284 -8.880 1.00 94.62 127 SER A N 1
ATOM 932 C CA . SER A 1 127 ? 15.774 -5.455 -10.267 1.00 94.62 127 SER A CA 1
ATOM 933 C C . SER A 1 127 ? 14.592 -5.792 -11.182 1.00 94.62 127 SER A C 1
ATOM 935 O O . SER A 1 127 ? 13.526 -6.217 -10.733 1.00 94.62 127 SER A O 1
ATOM 937 N N . ALA A 1 128 ? 14.787 -5.686 -12.499 1.00 92.75 128 ALA A N 1
ATOM 938 C CA . ALA A 1 128 ? 13.786 -6.129 -13.473 1.00 92.75 128 ALA A CA 1
ATOM 939 C C . ALA A 1 128 ? 13.395 -7.612 -13.289 1.00 92.75 128 ALA A C 1
ATOM 941 O O . ALA A 1 128 ? 12.235 -7.971 -13.496 1.00 92.75 128 ALA A O 1
ATOM 942 N N . ALA A 1 129 ? 14.339 -8.458 -12.859 1.00 94.50 129 ALA A N 1
ATOM 943 C CA . ALA A 1 129 ? 14.081 -9.864 -12.562 1.00 94.50 129 ALA A CA 1
ATOM 944 C C . ALA A 1 129 ? 13.219 -10.039 -11.301 1.00 94.50 129 ALA A C 1
ATOM 946 O O . ALA A 1 129 ? 12.310 -10.866 -11.301 1.00 94.50 129 ALA A O 1
ATOM 947 N N . ASP A 1 130 ? 13.448 -9.229 -10.263 1.00 95.62 130 ASP A N 1
ATOM 948 C CA . ASP A 1 130 ? 12.638 -9.254 -9.038 1.00 95.62 130 ASP A CA 1
ATOM 949 C C . ASP A 1 130 ? 11.193 -8.840 -9.331 1.00 95.62 130 ASP A C 1
ATOM 951 O O . ASP A 1 130 ? 10.252 -9.524 -8.930 1.00 95.62 130 ASP A O 1
ATOM 955 N N . LEU A 1 131 ? 11.007 -7.771 -10.114 1.00 95.94 131 LEU A N 1
ATOM 956 C CA . LEU A 1 131 ? 9.688 -7.286 -10.538 1.00 95.94 131 LEU A CA 1
ATOM 957 C C . LEU A 1 131 ? 8.920 -8.322 -11.376 1.00 95.94 131 LEU A C 1
ATOM 959 O O . LEU A 1 131 ? 7.695 -8.399 -11.299 1.00 95.94 131 LEU A O 1
ATOM 963 N N . ALA A 1 132 ? 9.623 -9.121 -12.181 1.00 95.25 132 ALA A N 1
ATOM 964 C CA . ALA A 1 132 ? 9.025 -10.176 -13.000 1.00 95.25 132 ALA A CA 1
ATOM 965 C C . ALA A 1 132 ? 8.871 -11.514 -12.252 1.00 95.25 132 ALA A C 1
ATOM 967 O O . ALA A 1 132 ? 8.273 -12.452 -12.783 1.00 95.25 132 ALA A O 1
ATOM 968 N N . SER A 1 133 ? 9.407 -11.625 -11.033 1.00 94.94 133 SER A N 1
ATOM 969 C CA . SER A 1 133 ? 9.387 -12.868 -10.271 1.00 94.94 133 SER A CA 1
ATOM 970 C C . SER A 1 133 ? 7.971 -13.240 -9.825 1.00 94.94 133 SER A C 1
ATOM 972 O O . SER A 1 133 ? 7.170 -12.390 -9.429 1.00 94.94 133 SER A O 1
ATOM 974 N N . ALA A 1 134 ? 7.678 -14.542 -9.831 1.00 89.88 134 ALA A N 1
ATOM 975 C CA . ALA A 1 134 ? 6.478 -15.110 -9.217 1.00 89.88 134 ALA A CA 1
ATOM 976 C C . ALA A 1 134 ? 6.679 -15.458 -7.726 1.00 89.88 134 ALA A C 1
ATOM 978 O O . ALA A 1 134 ? 5.729 -15.841 -7.046 1.00 89.88 134 ALA A O 1
ATOM 979 N N . THR A 1 135 ? 7.906 -15.348 -7.210 1.00 91.88 135 THR A N 1
ATOM 980 C CA . THR A 1 135 ? 8.254 -15.655 -5.814 1.00 91.88 135 THR A CA 1
ATOM 981 C C . THR A 1 135 ? 8.195 -14.405 -4.934 1.00 91.88 135 THR A C 1
ATOM 983 O O . THR A 1 135 ? 7.945 -13.301 -5.415 1.00 91.88 135 THR A O 1
ATOM 986 N N . THR A 1 136 ? 8.487 -14.557 -3.640 1.00 87.88 136 THR A N 1
ATOM 987 C CA . THR A 1 136 ? 8.574 -13.459 -2.660 1.00 87.88 136 THR A CA 1
ATOM 988 C C . THR A 1 136 ? 9.666 -12.427 -2.954 1.00 87.88 136 THR A C 1
ATOM 990 O O . THR A 1 136 ? 9.698 -11.396 -2.293 1.00 87.88 136 THR A O 1
ATOM 993 N N . ALA A 1 137 ? 10.526 -12.663 -3.952 1.00 92.75 137 ALA A N 1
ATOM 994 C CA . ALA A 1 137 ? 11.428 -11.637 -4.475 1.00 92.75 137 ALA A CA 1
ATOM 995 C C . ALA A 1 137 ? 10.660 -10.451 -5.085 1.00 92.75 137 ALA A C 1
ATOM 997 O O . ALA A 1 137 ? 11.156 -9.328 -5.078 1.00 92.75 137 ALA A O 1
ATOM 998 N N . ASN A 1 138 ? 9.436 -10.679 -5.578 1.00 96.31 138 ASN A N 1
ATOM 999 C CA . ASN A 1 138 ? 8.615 -9.608 -6.120 1.00 96.31 138 ASN A CA 1
ATOM 1000 C C . ASN A 1 138 ? 8.095 -8.694 -4.997 1.00 96.31 138 ASN A C 1
ATOM 1002 O O . ASN A 1 138 ? 7.331 -9.165 -4.143 1.00 96.31 138 ASN A O 1
ATOM 1006 N N . PRO A 1 139 ? 8.424 -7.385 -5.014 1.00 96.88 139 PRO A N 1
ATOM 1007 C CA . PRO A 1 139 ? 8.000 -6.448 -3.974 1.00 96.88 139 PRO A CA 1
ATOM 1008 C C . PRO A 1 139 ? 6.475 -6.336 -3.834 1.00 96.88 139 PRO A C 1
ATOM 1010 O O . PRO A 1 139 ? 5.991 -5.962 -2.763 1.00 96.88 139 PRO A O 1
ATOM 1013 N N . LEU A 1 140 ? 5.707 -6.722 -4.862 1.00 97.69 140 LEU A N 1
ATOM 1014 C CA . LEU A 1 140 ? 4.246 -6.752 -4.809 1.00 97.69 140 LEU A CA 1
ATOM 1015 C C . LEU A 1 140 ? 3.727 -7.628 -3.664 1.00 97.69 140 LEU A C 1
ATOM 1017 O O . LEU A 1 140 ? 2.718 -7.276 -3.059 1.00 97.69 140 LEU A O 1
ATOM 1021 N N . TRP A 1 141 ? 4.408 -8.730 -3.329 1.00 96.56 141 TRP A N 1
ATOM 1022 C CA . TRP A 1 141 ? 3.990 -9.598 -2.226 1.00 96.56 141 TRP A CA 1
ATOM 1023 C C . TRP A 1 141 ? 4.008 -8.862 -0.892 1.00 96.56 141 TRP A C 1
ATOM 1025 O O . TRP A 1 141 ? 2.991 -8.818 -0.199 1.00 96.56 141 TRP A O 1
ATOM 1035 N N . ALA A 1 142 ? 5.139 -8.235 -0.562 1.00 97.00 142 ALA A N 1
ATOM 1036 C CA . ALA A 1 142 ? 5.282 -7.484 0.677 1.00 97.00 142 ALA A CA 1
ATOM 1037 C C . ALA A 1 142 ? 4.304 -6.301 0.724 1.00 97.00 142 ALA A C 1
ATOM 1039 O O . ALA A 1 142 ? 3.654 -6.062 1.743 1.00 97.00 142 ALA A O 1
ATOM 1040 N N . VAL A 1 143 ? 4.128 -5.597 -0.398 1.00 98.44 143 VAL A N 1
ATOM 1041 C CA . VAL A 1 143 ? 3.203 -4.461 -0.509 1.00 98.44 143 VAL A CA 1
ATOM 1042 C C . VAL A 1 143 ? 1.751 -4.905 -0.316 1.00 98.44 143 VAL A C 1
ATOM 1044 O O . VAL A 1 143 ? 1.049 -4.336 0.518 1.00 98.44 143 VAL A O 1
ATOM 1047 N N . ALA A 1 144 ? 1.296 -5.938 -1.028 1.00 98.25 144 ALA A N 1
ATOM 1048 C CA . ALA A 1 144 ? -0.081 -6.417 -0.953 1.00 98.25 144 ALA A CA 1
ATOM 1049 C C . ALA A 1 144 ? -0.417 -6.971 0.438 1.00 98.25 144 ALA A C 1
ATOM 1051 O O . ALA A 1 144 ? -1.451 -6.614 1.007 1.00 98.25 144 ALA A O 1
ATOM 1052 N N . VAL A 1 145 ? 0.479 -7.775 1.025 1.00 98.00 145 VAL A N 1
ATOM 1053 C CA . VAL A 1 145 ? 0.330 -8.268 2.403 1.00 98.00 145 VAL A CA 1
ATOM 1054 C C . VAL A 1 145 ? 0.245 -7.098 3.382 1.00 98.00 145 VAL A C 1
ATOM 1056 O O . VAL A 1 145 ? -0.622 -7.088 4.256 1.00 98.00 145 VAL A O 1
ATOM 1059 N N . SER A 1 146 ? 1.080 -6.074 3.206 1.00 98.62 146 SER A N 1
ATOM 1060 C CA . SER A 1 146 ? 1.072 -4.893 4.072 1.00 98.62 146 SER A CA 1
ATOM 1061 C C . SER A 1 146 ? -0.194 -4.057 3.938 1.00 98.62 146 SER A C 1
ATOM 1063 O O . SER A 1 146 ? -0.718 -3.601 4.952 1.00 98.62 146 SER A O 1
ATOM 1065 N N . ILE A 1 147 ? -0.736 -3.909 2.727 1.00 98.81 147 ILE A N 1
ATOM 1066 C CA . ILE A 1 147 ? -2.024 -3.241 2.503 1.00 98.81 147 ILE A CA 1
ATOM 1067 C C . ILE A 1 147 ? -3.148 -3.999 3.217 1.00 98.81 147 ILE A C 1
ATOM 1069 O O . ILE A 1 147 ? -3.956 -3.385 3.918 1.00 98.81 147 ILE A O 1
ATOM 1073 N N . VAL A 1 148 ? -3.190 -5.328 3.090 1.00 98.56 148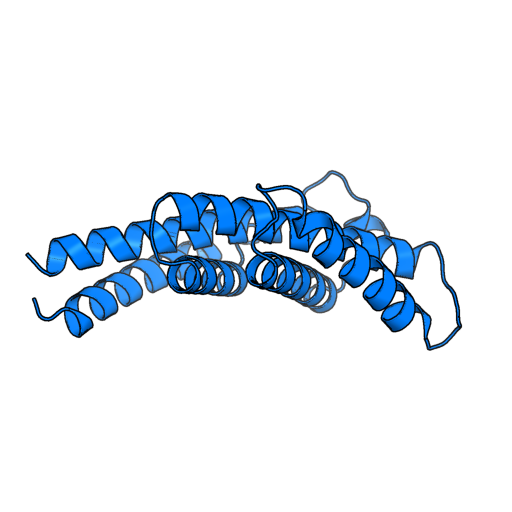 VAL A N 1
ATOM 1074 C CA . VAL A 1 148 ? -4.212 -6.166 3.738 1.00 98.56 148 VAL A CA 1
ATOM 1075 C C . VAL A 1 148 ? -4.111 -6.073 5.259 1.00 98.56 148 VAL A C 1
ATOM 1077 O O . VAL A 1 148 ? -5.092 -5.726 5.919 1.00 98.56 148 VAL A O 1
ATOM 1080 N N . ILE A 1 149 ? -2.927 -6.329 5.820 1.00 98.25 149 ILE A N 1
ATOM 1081 C CA . ILE A 1 149 ? -2.695 -6.299 7.269 1.00 98.25 149 ILE A CA 1
ATOM 1082 C C . ILE A 1 149 ? -2.960 -4.899 7.834 1.00 98.25 149 ILE A C 1
ATOM 1084 O O . ILE A 1 149 ? -3.664 -4.765 8.835 1.00 98.25 149 ILE A O 1
ATOM 1088 N N . GLY A 1 150 ? -2.474 -3.847 7.171 1.00 98.25 150 GLY A N 1
ATOM 1089 C CA . GLY A 1 150 ? -2.710 -2.460 7.570 1.00 98.25 150 GLY A CA 1
ATOM 1090 C C . GLY A 1 150 ? -4.192 -2.088 7.586 1.00 98.25 150 GLY A C 1
ATOM 1091 O O . GLY A 1 150 ? -4.673 -1.477 8.540 1.00 98.25 150 GLY A O 1
ATOM 1092 N N . SER A 1 151 ? -4.952 -2.531 6.580 1.00 98.19 151 SER A N 1
ATOM 1093 C CA . SER A 1 151 ? -6.402 -2.309 6.532 1.00 98.19 151 SER A CA 1
ATOM 1094 C C . SER A 1 151 ? -7.134 -3.044 7.663 1.00 98.19 151 SER A C 1
ATOM 1096 O O . SER A 1 151 ? -8.064 -2.498 8.261 1.00 98.19 151 SER A O 1
ATOM 1098 N N . ILE A 1 152 ? -6.691 -4.261 8.007 1.00 98.25 152 ILE A N 1
ATOM 1099 C CA . ILE A 1 152 ? -7.220 -5.027 9.146 1.00 98.25 152 ILE A CA 1
ATOM 1100 C C . ILE A 1 152 ? -6.921 -4.308 10.466 1.00 98.25 152 ILE A C 1
ATOM 1102 O O . ILE A 1 152 ? -7.830 -4.161 11.282 1.00 98.25 152 ILE A O 1
ATOM 1106 N N . PHE A 1 153 ? -5.698 -3.807 10.673 1.00 98.06 153 PHE A N 1
ATOM 1107 C CA . PHE A 1 153 ? -5.377 -2.981 11.843 1.00 98.06 153 PHE A CA 1
ATOM 1108 C C . PHE A 1 153 ? -6.243 -1.716 11.905 1.00 98.06 153 PHE A C 1
ATOM 1110 O O . PHE A 1 153 ? -6.743 -1.375 12.979 1.00 98.06 153 PHE A O 1
ATOM 1117 N N . GLY A 1 154 ? -6.531 -1.100 10.754 1.00 97.38 154 GLY A N 1
ATOM 1118 C CA . GLY A 1 154 ? -7.546 -0.057 10.605 1.00 97.38 154 GLY A CA 1
ATOM 1119 C C . GLY A 1 154 ? -8.884 -0.433 11.218 1.00 97.38 154 GLY A C 1
ATOM 1120 O O . GLY A 1 154 ? -9.341 0.206 12.171 1.00 97.38 154 GLY A O 1
ATOM 1121 N N . ALA A 1 155 ? -9.479 -1.518 10.731 1.00 97.62 155 ALA A N 1
ATOM 1122 C CA . ALA A 1 155 ? -10.763 -2.000 11.221 1.00 97.62 155 ALA A CA 1
ATOM 1123 C C . ALA A 1 155 ? -10.727 -2.379 12.712 1.00 97.62 155 ALA A C 1
ATOM 1125 O O . ALA A 1 155 ? -11.630 -2.008 13.466 1.00 97.62 155 ALA A O 1
ATOM 1126 N N . LEU A 1 156 ? -9.683 -3.081 13.161 1.00 97.69 156 LEU A N 1
ATOM 1127 C CA . LEU A 1 156 ? -9.521 -3.475 14.562 1.00 97.69 156 LEU A CA 1
ATOM 1128 C C . LEU A 1 156 ? -9.404 -2.260 15.484 1.00 97.69 156 LEU A C 1
ATOM 1130 O O . LEU A 1 156 ? -10.017 -2.256 16.549 1.00 97.69 156 LEU A O 1
ATOM 1134 N N . SER A 1 157 ? -8.696 -1.213 15.060 1.00 96.00 157 SER A N 1
ATOM 1135 C CA . SER A 1 157 ? -8.538 0.002 15.860 1.00 96.00 157 SER A CA 1
ATOM 1136 C C . SER A 1 157 ? -9.833 0.795 16.013 1.00 96.00 157 SER A C 1
ATOM 1138 O O . SER A 1 157 ? -10.156 1.254 17.106 1.00 96.00 157 SER A O 1
ATOM 1140 N N . GLY A 1 158 ? -10.642 0.882 14.954 1.00 94.62 158 GLY A N 1
ATOM 1141 C CA . GLY A 1 158 ? -11.973 1.481 15.047 1.00 94.62 158 GLY A CA 1
ATOM 1142 C C . GLY A 1 158 ? -12.877 0.709 16.014 1.00 94.62 158 GLY A C 1
ATOM 1143 O O . GLY A 1 158 ? -13.567 1.306 16.840 1.00 94.62 158 GLY A O 1
ATOM 1144 N N . ARG A 1 159 ? -12.831 -0.630 15.964 1.00 95.06 159 ARG A N 1
ATOM 1145 C CA . ARG A 1 159 ? -13.628 -1.501 16.846 1.00 95.06 159 ARG A CA 1
ATOM 1146 C C . ARG A 1 159 ? -13.184 -1.416 18.305 1.00 95.06 159 ARG A C 1
ATOM 1148 O O . ARG A 1 159 ? -14.038 -1.341 19.184 1.00 95.06 159 ARG A O 1
ATOM 1155 N N . LEU A 1 160 ? -11.877 -1.418 18.561 1.00 94.75 160 LEU A N 1
ATOM 1156 C CA . LEU A 1 160 ? -11.324 -1.304 19.909 1.00 94.75 160 LEU A CA 1
ATOM 1157 C C . LEU A 1 160 ? -11.587 0.088 20.503 1.00 94.75 160 LEU A C 1
ATOM 1159 O O . LEU A 1 160 ? -12.027 0.163 21.646 1.00 94.75 160 LEU A O 1
ATOM 1163 N N . SER A 1 161 ? -11.443 1.171 19.726 1.00 94.25 161 SER A N 1
ATOM 1164 C CA . SER A 1 161 ? -11.869 2.517 20.152 1.00 94.25 161 SER A CA 1
ATOM 1165 C C . SER A 1 161 ? -13.334 2.526 20.580 1.00 94.25 161 SER A C 1
ATOM 1167 O O . SER A 1 161 ? -13.647 2.913 21.702 1.00 94.25 161 SER A O 1
ATOM 1169 N N . GLY A 1 162 ? -14.231 2.008 19.734 1.00 94.12 162 GLY A N 1
ATOM 1170 C CA . GLY A 1 162 ? -15.660 1.950 20.046 1.00 94.12 162 GLY A CA 1
ATOM 1171 C C . GLY A 1 162 ? -15.998 1.090 21.271 1.00 94.12 162 GLY A C 1
ATOM 1172 O O . GLY A 1 162 ? -17.022 1.318 21.910 1.00 94.12 162 GLY A O 1
ATOM 1173 N N . ALA A 1 163 ? -15.155 0.115 21.624 1.00 95.50 163 ALA A N 1
ATOM 1174 C CA . ALA A 1 163 ? -15.293 -0.656 22.857 1.00 95.50 163 ALA A CA 1
ATOM 1175 C C . ALA A 1 163 ? -14.808 0.119 24.095 1.00 95.50 163 ALA A C 1
ATOM 1177 O O . ALA A 1 163 ? -15.443 0.020 25.137 1.00 95.50 163 ALA A O 1
ATOM 1178 N N . LEU A 1 164 ? -13.728 0.899 23.977 1.00 94.38 164 LEU A N 1
ATOM 1179 C CA . LEU A 1 164 ? -13.180 1.746 25.049 1.00 94.38 164 LEU A CA 1
ATOM 1180 C C . LEU A 1 164 ? -14.030 3.001 25.321 1.00 94.38 164 LEU A C 1
ATOM 1182 O O . LEU A 1 164 ? -13.957 3.597 26.397 1.00 94.38 164 LEU A O 1
ATOM 1186 N N . GLU A 1 165 ? -14.801 3.450 24.330 1.00 93.38 165 GLU A N 1
ATOM 1187 C CA . GLU A 1 165 ? -15.723 4.582 24.465 1.00 93.38 165 GLU A CA 1
ATOM 1188 C C . GLU A 1 165 ? -16.914 4.268 25.377 1.00 93.38 165 GLU A C 1
ATOM 1190 O O . GLU A 1 165 ? -17.370 5.181 26.072 1.00 93.38 165 GLU A O 1
ATOM 1195 N N . LYS A 1 166 ? -17.357 3.003 25.400 1.00 83.62 166 LYS A N 1
ATOM 1196 C CA . LYS A 1 166 ? -18.405 2.492 26.298 1.00 83.62 166 LYS A CA 1
ATOM 1197 C C . LYS A 1 166 ? -17.973 2.542 27.763 1.00 83.62 166 LYS A C 1
ATOM 1199 O O . LYS A 1 166 ? -18.890 2.667 28.599 1.00 83.62 166 LYS A O 1
#

Sequence (166 aa):
MPKLIALSTSIAVLGAISTWFHTDLLAGTYIVWIGFVAWGAYFANGANEKSLKDTVVSGVFGAIVALVALLLANNMPIGGDYNVPIWVGITVFVLVYSSQVAALSNIPTAVYGYAVMAGYSLLTGASAADLASATTANPLWAVAVSIVIGSIFGALSGRLSGALEK

Radius of gyration: 17.12 Å; Cα contacts (8 Å, |Δi|>4): 246; chains: 1; bounding box: 35×27×53 Å

Mean predicted aligned error: 2.88 Å